Protein AF-A0A6J4PAQ4-F1 (afdb_monomer_lite)

pLDDT: mean 82.6, std 17.84, range [42.47, 98.5]

Sequence (97 aa):
MSEHADPATITVYPDGPLLVRGCFELRSADGRVIQTDRSVVALCRCGRSRLKPLCDGSHKLARFSDSASAEEVSHVLEFARPGTRRNDLDRDDINSD

InterPro domains:
  IPR018967 Iron-binding zinc finger, CDGSH type [PF09360] (15-60)
  IPR018967 Iron-binding zinc finger, CDGSH type [SM00704] (27-65)
  IPR042216 MitoNEET, CDGSH iron-sulfur domain [G3DSA:3.40.5.90] (7-76)

Foldseek 3Di:
DDPPWPDWDWDDDFLFFTKIAIDDFDADPVGDTDDDPDRIFTADPQPQDPPPRGDPPVSVVVVRGDGSDCVVCVVVVVVVPPPDDPDDPPDDPDDDD

Structure (mmCIF, N/CA/C/O backbone):
data_AF-A0A6J4PAQ4-F1
#
_entry.id   AF-A0A6J4PAQ4-F1
#
loop_
_atom_site.group_PDB
_atom_site.id
_atom_site.type_symbol
_atom_site.label_atom_id
_atom_site.label_alt_id
_atom_site.label_comp_id
_atom_site.label_asym_id
_atom_site.label_entity_id
_atom_site.label_seq_id
_atom_site.pdbx_PDB_ins_code
_atom_site.Cartn_x
_atom_site.Cartn_y
_atom_site.Cartn_z
_atom_site.occupancy
_atom_site.B_iso_or_equiv
_atom_site.auth_seq_id
_atom_site.auth_comp_id
_atom_site.auth_asym_id
_atom_site.auth_atom_id
_atom_site.pdbx_PDB_model_num
ATOM 1 N N . MET A 1 1 ? -9.220 12.304 28.534 1.00 42.47 1 MET A N 1
ATOM 2 C CA . MET A 1 1 ? -8.096 11.720 27.776 1.00 42.47 1 MET A CA 1
ATOM 3 C C . MET A 1 1 ? -8.566 11.638 26.342 1.00 42.47 1 MET A C 1
ATOM 5 O O . MET A 1 1 ? -9.485 10.882 26.076 1.00 42.47 1 MET A O 1
ATOM 9 N N . SER A 1 2 ? -8.076 12.516 25.474 1.00 52.91 2 SER A N 1
ATOM 10 C CA . SER A 1 2 ? -8.526 12.559 24.086 1.00 52.91 2 SER A CA 1
ATOM 11 C C . SER A 1 2 ? -7.967 11.348 23.341 1.00 52.91 2 SER A C 1
ATOM 13 O O . SER A 1 2 ? -6.782 11.320 23.023 1.00 52.91 2 SER A O 1
ATOM 15 N N . GLU A 1 3 ? -8.799 10.333 23.109 1.00 60.12 3 GLU A N 1
ATOM 16 C CA . GLU A 1 3 ? -8.509 9.240 22.178 1.00 60.12 3 GLU A CA 1
ATOM 17 C C . GLU A 1 3 ? -8.538 9.808 20.758 1.00 60.12 3 GLU A C 1
ATOM 19 O O . GLU A 1 3 ? -9.555 9.805 20.069 1.00 60.12 3 GLU A O 1
ATOM 24 N N . HIS A 1 4 ? -7.437 10.413 20.334 1.00 60.59 4 HIS A N 1
ATOM 25 C CA . HIS A 1 4 ? -7.251 10.785 18.940 1.00 60.59 4 HIS A CA 1
ATOM 26 C C . HIS A 1 4 ? -6.491 9.637 18.295 1.00 60.59 4 HIS A C 1
ATOM 28 O O . HIS A 1 4 ? -5.266 9.590 18.336 1.00 60.59 4 HIS A O 1
ATOM 34 N N . ALA A 1 5 ? -7.240 8.653 17.795 1.00 72.06 5 ALA A N 1
ATOM 35 C CA . ALA A 1 5 ? -6.665 7.606 16.970 1.00 72.06 5 ALA A CA 1
ATOM 36 C C . ALA A 1 5 ? -6.107 8.259 15.699 1.00 72.06 5 ALA A C 1
ATOM 38 O O . ALA A 1 5 ? -6.815 9.038 15.054 1.00 72.06 5 ALA A O 1
ATOM 39 N N . ASP A 1 6 ? -4.848 7.970 15.361 1.00 80.62 6 ASP A N 1
ATOM 40 C CA . ASP A 1 6 ? -4.215 8.529 14.168 1.00 80.62 6 ASP A CA 1
ATOM 41 C C . ASP A 1 6 ? -5.096 8.264 12.936 1.00 80.62 6 ASP A C 1
ATOM 43 O O . ASP A 1 6 ? -5.529 7.120 12.730 1.00 80.62 6 ASP A O 1
ATOM 47 N N . PRO A 1 7 ? -5.392 9.289 12.116 1.00 89.56 7 PRO A N 1
ATOM 48 C CA . PRO A 1 7 ? -6.249 9.119 10.955 1.00 89.56 7 PRO A CA 1
ATOM 49 C C . PRO A 1 7 ? -5.646 8.109 9.978 1.00 89.56 7 PRO A C 1
ATOM 51 O O . PRO A 1 7 ? -4.424 7.983 9.851 1.00 89.56 7 PRO A O 1
ATOM 54 N N . ALA A 1 8 ? -6.517 7.406 9.253 1.00 93.38 8 ALA A N 1
ATOM 55 C CA . ALA A 1 8 ? -6.079 6.502 8.204 1.00 93.38 8 ALA A CA 1
ATOM 56 C C . ALA A 1 8 ? -5.297 7.269 7.128 1.00 93.38 8 ALA A C 1
ATOM 58 O O . ALA A 1 8 ? -5.795 8.232 6.545 1.00 93.38 8 ALA A O 1
ATOM 59 N N . THR A 1 9 ? -4.089 6.806 6.824 1.00 95.19 9 THR A N 1
ATOM 60 C CA . THR A 1 9 ? -3.293 7.294 5.694 1.00 95.19 9 THR A CA 1
ATOM 61 C C . THR A 1 9 ? -3.035 6.154 4.725 1.00 95.19 9 THR A C 1
ATOM 63 O O . THR A 1 9 ? -2.810 5.017 5.139 1.00 95.19 9 THR A O 1
ATOM 66 N N . ILE A 1 10 ? -3.075 6.454 3.427 1.00 96.12 10 ILE A N 1
ATOM 67 C CA . ILE A 1 10 ? -2.751 5.509 2.358 1.00 96.12 10 ILE A CA 1
ATOM 68 C C . ILE A 1 10 ? -1.603 6.108 1.555 1.00 96.12 10 ILE A C 1
ATOM 70 O O . ILE A 1 10 ? -1.753 7.157 0.934 1.00 96.12 10 ILE A O 1
ATOM 74 N N . THR A 1 11 ? -0.447 5.452 1.573 1.00 94.88 11 THR A N 1
ATOM 75 C CA . THR A 1 11 ? 0.728 5.854 0.794 1.00 94.88 11 THR A CA 1
ATOM 76 C C . THR A 1 11 ? 0.901 4.918 -0.393 1.00 94.88 11 THR A C 1
ATOM 78 O O . THR A 1 11 ? 0.962 3.701 -0.222 1.00 94.88 11 THR A O 1
ATOM 81 N N . VAL A 1 12 ? 1.015 5.472 -1.596 1.00 95.25 12 VAL A N 1
ATOM 82 C CA . VAL A 1 12 ? 1.343 4.702 -2.800 1.00 95.25 12 VAL A CA 1
ATOM 83 C C . VAL A 1 12 ? 2.859 4.521 -2.856 1.00 95.25 12 VAL A C 1
ATOM 85 O O . VAL A 1 12 ? 3.587 5.508 -2.870 1.00 95.25 12 VAL A O 1
ATOM 88 N N . TYR A 1 13 ? 3.349 3.280 -2.838 1.00 94.69 13 TYR A N 1
ATOM 89 C CA . TYR A 1 13 ? 4.785 3.013 -2.935 1.00 94.69 13 TYR A CA 1
ATOM 90 C C . TYR A 1 13 ? 5.183 2.752 -4.396 1.00 94.69 13 TYR A C 1
ATOM 92 O O . TYR A 1 13 ? 4.532 1.905 -5.027 1.00 94.69 13 TYR A O 1
ATOM 100 N N . PRO A 1 14 ? 6.235 3.409 -4.927 1.00 94.69 14 PRO A N 1
ATOM 101 C CA . PRO A 1 14 ? 6.749 3.141 -6.270 1.00 94.69 14 PRO A CA 1
ATOM 102 C C . PRO A 1 14 ? 7.013 1.651 -6.473 1.00 94.69 14 PRO A C 1
ATOM 104 O O . PRO A 1 14 ? 7.540 0.986 -5.574 1.00 94.69 14 PRO A O 1
ATOM 107 N N . ASP A 1 15 ? 6.571 1.118 -7.614 1.00 96.38 15 ASP A N 1
ATOM 108 C CA . ASP A 1 15 ? 6.716 -0.295 -8.002 1.00 96.38 15 ASP A CA 1
ATOM 109 C C . ASP A 1 15 ? 6.188 -1.288 -6.947 1.00 96.38 15 ASP A C 1
ATOM 111 O O . ASP A 1 15 ? 6.550 -2.469 -6.893 1.00 96.38 15 ASP A O 1
ATOM 115 N N . GLY A 1 16 ? 5.298 -0.806 -6.079 1.00 96.88 16 GLY A N 1
ATOM 116 C CA . GLY A 1 16 ? 5.012 -1.432 -4.803 1.00 96.88 16 GLY A CA 1
ATOM 117 C C . GLY A 1 16 ? 3.553 -1.332 -4.357 1.00 96.88 16 GLY A C 1
ATOM 118 O O . GLY A 1 16 ? 2.658 -0.963 -5.126 1.00 96.88 16 GLY A O 1
ATOM 119 N N . PRO A 1 17 ? 3.287 -1.755 -3.110 1.00 98.12 17 PRO A N 1
ATOM 120 C CA . PRO A 1 17 ? 1.943 -1.820 -2.552 1.00 98.1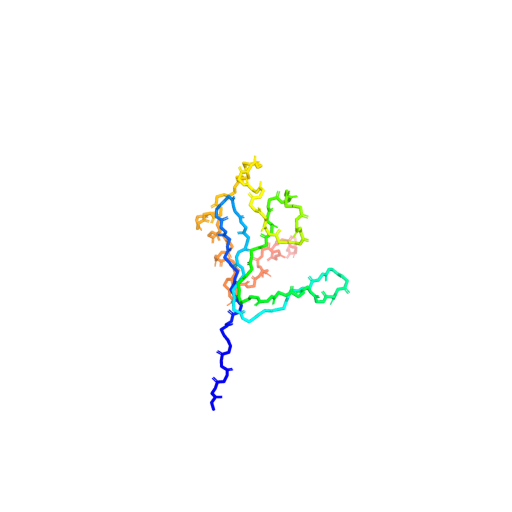2 17 PRO A CA 1
ATOM 121 C C . PRO A 1 17 ? 1.369 -0.442 -2.199 1.00 98.12 17 PRO A C 1
ATOM 123 O O . PRO A 1 17 ? 2.072 0.568 -2.191 1.00 98.12 17 PRO A O 1
ATOM 126 N N . LEU A 1 18 ? 0.088 -0.435 -1.829 1.00 97.62 18 LEU A N 1
ATOM 127 C CA . LEU A 1 18 ? -0.506 0.658 -1.060 1.00 97.62 18 LEU A CA 1
ATOM 128 C C . LEU A 1 18 ? -0.268 0.387 0.425 1.00 97.62 18 LEU A C 1
ATOM 130 O O . LEU A 1 18 ? -0.661 -0.665 0.928 1.00 97.62 18 LEU A O 1
ATOM 134 N N . LEU A 1 19 ? 0.382 1.309 1.122 1.00 97.06 19 LEU A N 1
ATOM 135 C CA . LEU A 1 19 ? 0.659 1.189 2.545 1.00 97.06 19 LEU A CA 1
ATOM 136 C C . LEU A 1 19 ? -0.400 1.952 3.334 1.00 97.06 19 LEU A C 1
ATOM 138 O O . LEU A 1 19 ? -0.436 3.179 3.292 1.00 97.06 19 LEU A O 1
ATOM 142 N N . VAL A 1 20 ? -1.255 1.219 4.039 1.00 96.69 20 VAL A N 1
ATOM 143 C CA . VAL A 1 20 ? -2.311 1.781 4.882 1.00 96.69 20 VAL A CA 1
ATOM 144 C C . VAL A 1 20 ? -1.812 1.825 6.320 1.00 96.69 20 VAL A C 1
ATOM 146 O O . VAL A 1 20 ? -1.272 0.829 6.805 1.00 96.69 20 VAL A O 1
ATOM 149 N N . ARG A 1 21 ? -1.964 2.965 6.995 1.00 94.94 21 ARG A N 1
ATOM 150 C CA . ARG A 1 21 ? -1.577 3.166 8.400 1.00 94.94 21 ARG A CA 1
ATOM 151 C C . ARG A 1 21 ? -2.675 3.879 9.179 1.00 94.94 21 ARG A C 1
ATOM 153 O O . ARG A 1 21 ? -3.424 4.644 8.582 1.00 94.94 21 ARG A O 1
ATOM 160 N N . GLY A 1 22 ? -2.694 3.701 10.497 1.00 92.25 22 GLY A N 1
ATOM 161 C CA . GLY A 1 22 ? -3.578 4.431 11.413 1.00 92.25 22 GLY A CA 1
ATOM 162 C C . GLY A 1 22 ? -4.857 3.660 11.735 1.00 92.25 22 GLY A C 1
ATOM 163 O O . GLY A 1 22 ? -4.871 2.430 11.709 1.00 92.25 22 GLY A O 1
ATOM 164 N N . CYS A 1 23 ? -5.926 4.383 12.056 1.00 91.38 23 CYS A N 1
ATOM 165 C CA . CYS A 1 23 ? -7.223 3.811 12.402 1.00 91.38 23 CYS A CA 1
ATOM 166 C C . CYS A 1 23 ? -8.052 3.529 11.142 1.00 91.38 23 CYS A C 1
ATOM 168 O O . CYS A 1 23 ? -8.618 4.447 10.547 1.00 91.38 23 CYS A O 1
ATOM 170 N N . PHE A 1 24 ? -8.115 2.265 10.720 1.00 92.69 24 PHE A N 1
ATOM 171 C CA . PHE A 1 24 ? -8.904 1.831 9.566 1.00 92.69 24 PHE A CA 1
ATOM 172 C C . PHE A 1 24 ? -9.540 0.458 9.802 1.00 92.69 24 PHE A C 1
ATOM 174 O O . PHE A 1 24 ? -9.073 -0.335 10.615 1.00 92.69 24 PHE A O 1
ATOM 181 N N . GLU A 1 25 ? -10.579 0.163 9.025 1.00 93.69 25 GLU A N 1
ATOM 182 C CA . GLU A 1 25 ? -11.166 -1.167 8.914 1.00 93.69 25 GLU A CA 1
ATOM 183 C C . GLU A 1 25 ? -11.041 -1.640 7.466 1.00 93.69 25 GLU A C 1
ATOM 185 O O . GLU A 1 25 ? -11.407 -0.927 6.529 1.00 93.69 25 GLU A O 1
ATOM 190 N N . LEU A 1 26 ? -10.511 -2.846 7.270 1.00 94.69 26 LEU A N 1
ATOM 191 C CA . LEU A 1 26 ? -10.413 -3.454 5.951 1.00 94.69 26 LEU A CA 1
ATOM 192 C C . LEU A 1 26 ? -11.628 -4.355 5.717 1.00 94.69 26 LEU A C 1
ATOM 194 O O . LEU A 1 26 ? -11.868 -5.287 6.483 1.00 94.69 26 LEU A O 1
ATOM 198 N N . ARG A 1 27 ? -12.381 -4.104 4.643 1.00 96.00 27 ARG A N 1
ATOM 199 C CA . ARG A 1 27 ? -13.558 -4.900 4.268 1.00 96.00 27 ARG A CA 1
ATOM 200 C C . ARG A 1 27 ? -13.394 -5.563 2.906 1.00 96.00 27 ARG A C 1
ATOM 202 O O . ARG A 1 27 ? -12.771 -5.004 2.005 1.00 96.00 27 ARG A O 1
ATOM 209 N N . SER A 1 28 ? -13.981 -6.743 2.747 1.00 94.38 28 SER A N 1
ATOM 210 C CA . SER A 1 28 ? -14.214 -7.368 1.443 1.00 94.38 28 SER A CA 1
ATOM 211 C C . SER A 1 28 ? -15.406 -6.729 0.721 1.00 94.38 28 SER A C 1
ATOM 213 O O . SER A 1 28 ? -16.181 -5.973 1.305 1.00 94.38 28 SER A O 1
ATOM 215 N N . ALA A 1 29 ? -15.571 -7.054 -0.564 1.00 94.50 29 ALA A N 1
ATOM 216 C CA . ALA A 1 29 ? -16.654 -6.521 -1.396 1.00 94.50 29 ALA A CA 1
ATOM 217 C C . ALA A 1 29 ? -18.066 -6.883 -0.891 1.00 94.50 29 ALA A C 1
ATOM 219 O O . ALA A 1 29 ? -19.008 -6.137 -1.132 1.00 94.50 29 ALA A O 1
ATOM 220 N N . ASP A 1 30 ? -18.216 -7.995 -0.167 1.00 96.06 30 ASP A N 1
ATOM 221 C CA . ASP A 1 30 ? -19.464 -8.407 0.492 1.00 96.06 30 ASP A CA 1
ATOM 222 C C . ASP A 1 30 ? -19.629 -7.810 1.906 1.00 96.06 30 ASP A C 1
ATOM 224 O O . ASP A 1 30 ? -20.558 -8.160 2.630 1.00 96.06 30 ASP A O 1
ATOM 228 N N . GLY A 1 31 ? -18.730 -6.909 2.314 1.00 94.75 31 GLY A N 1
ATOM 229 C CA . GLY A 1 31 ? -18.809 -6.159 3.564 1.00 94.75 31 GLY A CA 1
ATOM 230 C C . GLY A 1 31 ? -18.221 -6.856 4.792 1.00 94.75 31 GLY A C 1
ATOM 231 O O . GLY A 1 31 ? -18.252 -6.260 5.870 1.00 94.75 31 GLY A O 1
ATOM 232 N N . ARG A 1 32 ? -17.668 -8.073 4.666 1.00 96.31 32 ARG A N 1
ATOM 233 C CA . ARG A 1 32 ? -17.020 -8.767 5.794 1.00 96.31 32 ARG A CA 1
ATOM 234 C C . ARG A 1 32 ? -15.717 -8.077 6.183 1.00 96.31 32 ARG A C 1
ATOM 236 O O . ARG A 1 32 ? -14.949 -7.644 5.327 1.00 96.31 32 ARG A O 1
ATOM 243 N N . VAL A 1 33 ? -15.442 -8.031 7.484 1.00 95.69 33 VAL A N 1
ATOM 244 C CA . VAL A 1 33 ? -14.187 -7.484 8.010 1.00 95.69 33 VAL A CA 1
ATOM 245 C C . VAL A 1 33 ? -13.056 -8.484 7.793 1.00 95.69 33 VAL A C 1
ATOM 247 O O . VAL A 1 33 ? -13.125 -9.631 8.239 1.00 95.69 33 VAL A O 1
ATOM 250 N N . ILE A 1 34 ? -11.995 -8.029 7.136 1.00 94.19 34 ILE A N 1
ATOM 251 C CA . ILE A 1 34 ? -10.734 -8.752 7.012 1.00 94.19 34 ILE A CA 1
ATOM 252 C C . ILE A 1 34 ? -9.907 -8.395 8.242 1.00 94.19 34 ILE A C 1
ATOM 254 O O . ILE A 1 34 ? -9.477 -7.256 8.398 1.00 94.19 34 ILE A O 1
ATOM 258 N N . GLN A 1 35 ? -9.718 -9.368 9.131 1.00 91.62 35 GLN A N 1
ATOM 259 C CA . GLN A 1 35 ? -8.989 -9.159 10.379 1.00 91.62 35 GLN A CA 1
ATOM 260 C C . GLN A 1 35 ? -7.522 -8.824 10.090 1.00 91.62 35 GLN A C 1
ATOM 262 O O . GLN A 1 35 ? -6.818 -9.588 9.428 1.00 91.62 35 GLN A O 1
ATOM 267 N N . THR A 1 36 ? -7.070 -7.685 10.608 1.00 86.25 36 THR A N 1
ATOM 268 C CA . THR A 1 36 ? -5.674 -7.250 10.555 1.00 86.25 36 THR A CA 1
ATOM 269 C C . THR A 1 36 ? -5.226 -6.955 11.976 1.00 86.25 36 THR A C 1
ATOM 271 O O . THR A 1 36 ? -5.799 -6.107 12.651 1.00 86.25 36 THR A O 1
ATOM 274 N N . ASP A 1 37 ? -4.200 -7.655 12.437 1.00 80.44 37 ASP A N 1
ATOM 275 C CA . ASP A 1 37 ? -3.633 -7.545 13.785 1.00 80.44 37 ASP A CA 1
ATOM 276 C C . ASP A 1 37 ? -2.702 -6.331 13.954 1.00 80.44 37 ASP A C 1
ATOM 278 O O . ASP A 1 37 ? -2.132 -6.113 15.022 1.00 80.44 37 ASP A O 1
ATOM 282 N N . ARG A 1 38 ? -2.513 -5.541 12.891 1.00 80.81 38 ARG A N 1
ATOM 283 C CA . ARG A 1 38 ? -1.509 -4.478 12.804 1.00 80.81 38 ARG A CA 1
ATOM 284 C C . ARG A 1 38 ? -2.143 -3.151 12.423 1.00 80.81 38 ARG A C 1
ATOM 286 O O . ARG A 1 38 ? -2.988 -3.088 11.538 1.00 80.81 38 ARG A O 1
ATOM 293 N N . SER A 1 39 ? -1.604 -2.079 12.996 1.00 84.69 39 SER A N 1
ATOM 294 C CA . SER A 1 39 ? -1.898 -0.687 12.627 1.00 84.69 39 SER A CA 1
ATOM 295 C C . SER A 1 39 ? -1.342 -0.277 11.256 1.00 84.69 39 SER A C 1
ATOM 297 O O . SER A 1 39 ? -1.532 0.861 10.826 1.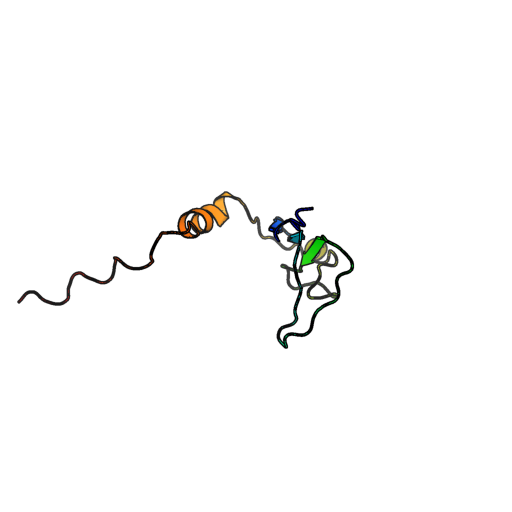00 84.69 39 SER A O 1
ATOM 299 N N . VAL A 1 40 ? -0.633 -1.186 10.575 1.00 94.12 40 VAL A N 1
ATOM 300 C CA . VAL A 1 40 ? -0.083 -0.995 9.234 1.00 94.12 40 VAL A CA 1
ATOM 301 C C . VAL A 1 40 ? -0.310 -2.246 8.397 1.00 94.12 40 VAL A C 1
ATOM 303 O O . VAL A 1 40 ? 0.092 -3.341 8.798 1.00 94.12 40 VAL A O 1
ATOM 306 N N . VAL A 1 41 ? -0.869 -2.078 7.200 1.00 96.62 41 VAL A N 1
ATOM 307 C CA . VAL A 1 41 ? -1.004 -3.154 6.208 1.00 96.62 41 VAL A CA 1
ATOM 308 C C . VAL A 1 41 ? -0.539 -2.703 4.832 1.00 96.62 41 VAL A C 1
ATOM 310 O O . VAL A 1 41 ? -0.682 -1.545 4.450 1.00 96.62 41 VAL A O 1
ATOM 313 N N . ALA A 1 42 ? 0.013 -3.641 4.069 1.00 97.75 42 ALA A N 1
ATOM 314 C CA . ALA A 1 42 ? 0.381 -3.428 2.677 1.00 97.75 42 ALA A CA 1
ATOM 315 C C . ALA A 1 42 ? -0.645 -4.124 1.779 1.00 97.75 42 ALA A C 1
ATOM 317 O O . ALA A 1 42 ? -0.756 -5.350 1.812 1.00 97.75 42 ALA A O 1
ATOM 318 N N . LEU A 1 43 ? -1.374 -3.365 0.965 1.00 97.94 43 LEU A N 1
ATOM 319 C CA . LEU A 1 43 ? -2.342 -3.892 0.005 1.00 97.94 43 LEU A CA 1
ATOM 320 C C . LEU A 1 43 ? -1.689 -4.109 -1.360 1.00 97.94 43 LEU A C 1
ATOM 322 O O . LEU A 1 43 ? -0.867 -3.317 -1.829 1.00 97.94 43 LEU A O 1
ATOM 326 N N . CYS A 1 44 ? -2.045 -5.214 -2.006 1.00 98.12 44 CYS A N 1
ATOM 327 C CA . CYS A 1 44 ? -1.530 -5.572 -3.316 1.00 98.12 44 CYS A CA 1
ATOM 328 C C . CYS A 1 44 ? -2.045 -4.596 -4.380 1.00 98.12 44 CYS A C 1
ATOM 330 O O . CYS A 1 44 ? -3.244 -4.518 -4.626 1.00 98.12 44 CYS A O 1
ATOM 332 N N . ARG A 1 45 ? -1.113 -3.921 -5.056 1.00 97.69 45 ARG A N 1
ATOM 333 C CA . ARG A 1 45 ? -1.387 -3.074 -6.226 1.00 97.69 45 ARG A CA 1
ATOM 334 C C . ARG A 1 45 ? -1.065 -3.769 -7.553 1.00 97.69 45 ARG A C 1
ATOM 336 O O . ARG A 1 45 ? -1.747 -3.563 -8.543 1.00 97.69 45 ARG A O 1
ATOM 343 N N . CYS A 1 46 ? -0.083 -4.673 -7.556 1.00 97.88 46 CYS A N 1
ATOM 344 C CA . CYS A 1 46 ? 0.412 -5.332 -8.771 1.00 97.88 46 CYS A CA 1
ATOM 345 C C . CYS A 1 46 ? -0.470 -6.473 -9.316 1.00 97.88 46 CYS A C 1
ATOM 347 O O . CYS A 1 46 ? -0.148 -7.066 -10.343 1.00 97.88 46 CYS A O 1
ATOM 349 N N . GLY A 1 47 ? -1.510 -6.893 -8.587 1.00 97.62 47 GLY A N 1
ATOM 350 C CA . GLY A 1 47 ? -2.383 -8.012 -8.970 1.00 97.62 47 GLY A CA 1
ATOM 351 C C . GLY A 1 47 ? -1.770 -9.420 -8.857 1.00 97.62 47 GLY A C 1
ATOM 352 O O . GLY A 1 47 ? -2.474 -10.411 -9.063 1.00 97.62 47 GLY A O 1
ATOM 353 N N . ARG A 1 48 ? -0.490 -9.565 -8.485 1.00 98.25 48 ARG A N 1
ATOM 354 C CA . ARG A 1 48 ? 0.216 -10.867 -8.476 1.00 98.25 48 ARG A CA 1
ATOM 355 C C . ARG A 1 48 ? 0.292 -11.576 -7.124 1.00 98.25 48 ARG A C 1
ATOM 357 O O . ARG A 1 48 ? 0.664 -12.742 -7.106 1.00 98.25 48 ARG A O 1
ATOM 364 N N . SER A 1 49 ? -0.098 -10.919 -6.029 1.00 98.19 49 SER A N 1
ATOM 365 C CA . SER A 1 49 ? -0.085 -11.536 -4.694 1.00 98.19 49 SER A CA 1
ATOM 366 C C . SER A 1 49 ? -0.936 -12.807 -4.639 1.00 98.19 49 SER A C 1
ATOM 368 O O . SER A 1 49 ? -2.014 -12.864 -5.245 1.00 98.19 49 SER A O 1
ATOM 370 N N . ARG A 1 50 ? -0.471 -13.806 -3.891 1.00 97.88 50 ARG A N 1
ATOM 371 C CA . ARG A 1 50 ? -1.224 -15.016 -3.532 1.00 97.88 50 ARG A CA 1
ATOM 372 C C . ARG A 1 50 ? -2.025 -14.844 -2.240 1.00 97.88 50 ARG A C 1
ATOM 374 O O . ARG A 1 50 ? -2.905 -15.651 -1.976 1.00 97.88 50 ARG A O 1
ATOM 381 N N . LEU A 1 51 ? -1.770 -13.778 -1.482 1.00 95.81 51 LEU A N 1
ATOM 382 C CA . LEU A 1 51 ? -2.441 -13.444 -0.220 1.00 95.81 51 LEU A CA 1
ATOM 383 C C . LEU A 1 51 ? -3.383 -12.240 -0.364 1.00 95.81 51 LEU A C 1
ATOM 385 O O . LEU A 1 51 ? -3.494 -11.420 0.544 1.00 95.81 51 LEU A O 1
ATOM 389 N N . LYS A 1 52 ? -4.033 -12.084 -1.525 1.00 96.00 52 LYS A N 1
ATOM 390 C CA . LYS A 1 52 ? -4.930 -10.944 -1.771 1.00 96.00 52 LYS A CA 1
ATOM 391 C C . LYS A 1 52 ? -5.987 -10.820 -0.658 1.00 96.00 52 LYS A C 1
ATOM 393 O O . LYS A 1 52 ? -6.523 -11.840 -0.230 1.00 96.00 52 LYS A O 1
ATOM 398 N N . PRO A 1 53 ? -6.312 -9.589 -0.225 1.00 95.81 53 PRO A N 1
ATOM 399 C CA . PRO A 1 53 ? -5.884 -8.300 -0.788 1.00 95.81 53 PRO A CA 1
ATOM 400 C C . PRO A 1 53 ? -4.490 -7.828 -0.335 1.00 95.81 53 PRO A C 1
ATOM 402 O O . PRO A 1 53 ? -4.038 -6.773 -0.774 1.00 95.81 53 PRO A O 1
ATOM 405 N N . LEU A 1 54 ? -3.787 -8.584 0.507 1.00 96.94 54 LEU A N 1
ATOM 406 C CA . LEU A 1 54 ? -2.495 -8.196 1.072 1.00 96.94 54 LEU A CA 1
ATOM 407 C C . LEU A 1 54 ? -1.346 -8.385 0.075 1.00 96.94 54 LEU A C 1
ATOM 409 O O . LEU A 1 54 ? -1.390 -9.228 -0.823 1.00 96.94 54 LEU A O 1
ATOM 413 N N . CYS A 1 55 ? -0.296 -7.587 0.227 1.00 97.88 55 CYS A N 1
ATOM 414 C CA . CYS A 1 55 ? 0.952 -7.721 -0.509 1.00 97.88 55 CYS A CA 1
ATOM 415 C C . CYS A 1 55 ? 1.853 -8.774 0.151 1.00 97.88 55 CYS A C 1
ATOM 417 O O . CYS A 1 55 ? 2.151 -8.681 1.336 1.00 97.88 55 CYS A O 1
ATOM 419 N N . ASP A 1 56 ? 2.339 -9.730 -0.638 1.00 97.81 56 ASP A N 1
ATOM 420 C CA . ASP A 1 56 ? 3.253 -10.802 -0.217 1.00 97.81 56 ASP A CA 1
ATOM 421 C C . ASP A 1 56 ? 4.666 -10.655 -0.821 1.00 97.81 56 ASP A C 1
ATOM 423 O O . ASP A 1 56 ? 5.471 -11.580 -0.794 1.00 97.81 56 ASP A O 1
ATOM 427 N N . GLY A 1 57 ? 4.967 -9.495 -1.416 1.00 97.81 57 GLY A N 1
ATOM 428 C CA . GLY A 1 57 ? 6.235 -9.240 -2.105 1.00 97.81 57 GLY A CA 1
ATOM 429 C C . GLY A 1 57 ? 6.277 -9.664 -3.578 1.00 97.81 57 GLY A C 1
ATOM 430 O O . GLY A 1 57 ? 7.238 -9.317 -4.266 1.00 97.81 57 GLY A O 1
ATOM 431 N N . SER A 1 58 ? 5.229 -10.308 -4.114 1.00 98.50 58 SER A N 1
ATOM 432 C CA . SER A 1 58 ? 5.182 -10.764 -5.519 1.00 98.50 58 SER A CA 1
ATOM 433 C C . SER A 1 58 ? 5.395 -9.655 -6.558 1.00 98.50 58 SER A C 1
ATOM 435 O O . SER A 1 58 ? 5.771 -9.951 -7.688 1.00 98.50 58 SER A O 1
ATOM 437 N N . HIS A 1 59 ? 5.197 -8.379 -6.201 1.00 98.06 59 HIS A N 1
ATOM 438 C CA . HIS A 1 59 ? 5.473 -7.235 -7.082 1.00 98.06 59 HIS A CA 1
ATOM 439 C C . HIS A 1 59 ? 6.930 -7.194 -7.569 1.00 98.06 59 HIS A C 1
ATOM 441 O O . HIS A 1 59 ? 7.162 -6.862 -8.728 1.00 98.06 59 HIS A O 1
ATOM 447 N N . LYS A 1 60 ? 7.892 -7.618 -6.737 1.00 97.38 60 LYS A N 1
ATOM 448 C CA . LYS A 1 60 ? 9.318 -7.642 -7.099 1.00 97.38 60 LYS A CA 1
ATOM 449 C C . LYS A 1 60 ? 9.598 -8.660 -8.200 1.00 97.38 60 LYS A C 1
ATOM 451 O O . LYS A 1 60 ? 10.223 -8.341 -9.205 1.00 97.38 60 LYS A O 1
ATOM 456 N N . LEU A 1 61 ? 9.093 -9.881 -8.024 1.00 97.56 61 LEU A N 1
ATOM 457 C CA . LEU A 1 61 ? 9.257 -10.967 -8.996 1.00 97.56 61 LEU A CA 1
ATOM 458 C C . LEU A 1 61 ? 8.490 -10.685 -10.290 1.00 97.56 61 LEU A C 1
ATOM 460 O O . LEU A 1 61 ? 8.967 -10.999 -11.375 1.00 97.56 61 LEU A O 1
ATOM 464 N N . ALA A 1 62 ? 7.321 -10.057 -10.172 1.00 96.81 62 ALA A N 1
ATOM 465 C CA . ALA A 1 62 ? 6.507 -9.645 -11.304 1.00 96.81 62 ALA A CA 1
ATOM 466 C C . ALA A 1 62 ? 7.063 -8.432 -12.062 1.00 96.81 62 ALA A C 1
ATOM 468 O O . ALA A 1 62 ? 6.494 -8.088 -13.095 1.00 96.81 62 ALA A O 1
ATOM 469 N N . ARG A 1 63 ? 8.122 -7.781 -11.550 1.00 96.88 63 ARG A N 1
ATOM 470 C CA . ARG A 1 63 ? 8.667 -6.522 -12.082 1.00 96.88 63 ARG A CA 1
ATOM 471 C C . ARG A 1 63 ? 7.564 -5.490 -12.312 1.00 96.88 63 ARG A C 1
ATOM 473 O O . ARG A 1 63 ? 7.489 -4.872 -13.370 1.00 96.88 63 ARG A O 1
ATOM 480 N N . PHE A 1 64 ? 6.664 -5.376 -11.336 1.00 97.62 64 PHE A N 1
ATOM 481 C CA . PHE A 1 64 ? 5.626 -4.359 -11.381 1.00 97.62 64 PHE A CA 1
ATOM 482 C C . PHE A 1 64 ? 6.294 -2.989 -11.494 1.00 97.62 64 PHE A C 1
ATOM 484 O O . PHE A 1 64 ? 7.216 -2.713 -10.735 1.00 97.62 64 PHE A O 1
ATOM 491 N N . SER A 1 65 ? 5.852 -2.190 -12.461 1.00 96.06 65 SER A N 1
ATOM 492 C CA . SER A 1 65 ? 6.394 -0.865 -12.722 1.00 96.06 65 SER A CA 1
ATOM 493 C C . SER A 1 65 ? 5.256 0.138 -12.723 1.00 96.06 65 SER A C 1
ATOM 495 O O . SER A 1 65 ? 4.323 0.019 -13.517 1.00 96.06 65 SER A O 1
ATOM 497 N N . ASP A 1 66 ? 5.317 1.062 -11.777 1.00 94.31 66 ASP A N 1
ATOM 498 C CA . ASP A 1 66 ? 4.369 2.153 -11.590 1.00 94.31 66 ASP A CA 1
ATOM 499 C C . ASP A 1 66 ? 5.049 3.161 -10.659 1.00 94.31 66 ASP A C 1
ATOM 501 O O . ASP A 1 66 ? 5.208 2.901 -9.456 1.00 94.31 66 ASP A O 1
ATOM 505 N N . SER A 1 67 ? 5.514 4.271 -11.245 1.00 87.19 67 SER A N 1
ATOM 506 C CA . SER A 1 67 ? 6.447 5.177 -10.577 1.00 87.19 67 SER A CA 1
ATOM 507 C C . SER A 1 67 ? 5.814 5.868 -9.373 1.00 87.19 67 SER A C 1
ATOM 509 O O . SER A 1 67 ? 6.524 6.172 -8.414 1.00 87.19 67 SER A O 1
ATOM 511 N N . ALA A 1 68 ? 4.485 6.043 -9.383 1.00 83.19 68 ALA A N 1
ATOM 512 C CA . ALA A 1 68 ? 3.733 6.724 -8.335 1.00 83.19 68 ALA A CA 1
ATOM 513 C C . ALA A 1 68 ? 4.390 8.056 -7.929 1.00 83.19 68 ALA A C 1
ATOM 515 O O . ALA A 1 68 ? 4.383 8.432 -6.752 1.00 83.19 68 ALA A O 1
ATOM 516 N N . SER A 1 69 ? 5.021 8.728 -8.896 1.00 80.56 69 SER A N 1
ATOM 517 C CA . SER A 1 69 ? 5.814 9.926 -8.647 1.00 80.56 69 SER A CA 1
ATOM 518 C C . SER A 1 69 ? 4.914 11.096 -8.266 1.00 80.56 69 SER A C 1
ATOM 520 O O . SER A 1 69 ? 3.734 11.150 -8.629 1.00 80.56 69 SER A O 1
ATOM 522 N N . ALA A 1 70 ? 5.467 12.049 -7.513 1.00 74.06 70 ALA A N 1
ATOM 523 C CA . ALA A 1 70 ? 4.735 13.251 -7.124 1.00 74.06 70 ALA A CA 1
ATOM 524 C C . ALA A 1 70 ? 4.277 14.040 -8.364 1.00 74.06 70 ALA A C 1
ATOM 526 O O . ALA A 1 70 ? 3.178 14.595 -8.386 1.00 74.06 70 ALA A O 1
ATOM 527 N N . GLU A 1 71 ? 5.094 14.034 -9.415 1.00 79.75 71 GLU A N 1
ATOM 528 C CA . GLU A 1 71 ? 4.811 14.628 -10.715 1.00 79.75 71 GLU A CA 1
ATOM 529 C C . GLU A 1 71 ? 3.598 13.966 -11.387 1.00 79.75 71 GLU A C 1
ATOM 531 O O . GLU A 1 71 ? 2.685 14.664 -11.823 1.00 79.75 71 GLU A O 1
ATOM 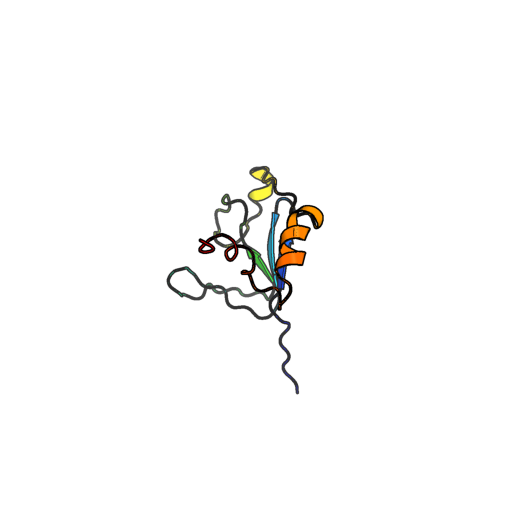536 N N . GLU A 1 72 ? 3.522 12.631 -11.402 1.00 77.06 72 GLU A N 1
ATOM 537 C CA . GLU A 1 72 ? 2.384 11.898 -11.980 1.00 77.06 72 GLU A CA 1
ATOM 538 C C . GLU A 1 72 ? 1.068 12.175 -11.246 1.00 77.06 72 GLU A C 1
ATOM 540 O O . GLU A 1 72 ? 0.011 12.285 -11.872 1.00 77.06 72 GLU A O 1
ATOM 545 N N . VAL A 1 73 ? 1.115 12.325 -9.920 1.00 75.62 73 VAL A N 1
ATOM 546 C CA . VAL A 1 73 ? -0.086 12.607 -9.118 1.00 75.62 73 VAL A CA 1
ATOM 547 C C . VAL A 1 73 ? -0.377 14.100 -8.968 1.00 75.62 73 VAL A C 1
ATOM 549 O O . VAL A 1 73 ? -1.385 14.452 -8.359 1.00 75.62 73 VAL A O 1
ATOM 552 N N . SER A 1 74 ? 0.441 14.988 -9.545 1.00 77.75 74 SER A N 1
ATOM 553 C CA . SER A 1 74 ? 0.282 16.445 -9.410 1.00 77.75 74 SER A CA 1
ATOM 554 C C . SER A 1 74 ? -1.069 16.928 -9.930 1.00 77.75 74 SER A C 1
ATOM 556 O O . SER A 1 74 ? -1.728 17.728 -9.269 1.00 77.75 74 SER A O 1
ATOM 558 N N . HIS A 1 75 ? -1.535 16.354 -11.042 1.00 76.12 75 HIS A N 1
ATOM 559 C CA . HIS A 1 75 ? -2.879 16.588 -11.567 1.00 76.12 75 HIS A CA 1
ATOM 560 C C . HIS A 1 75 ? -3.943 16.250 -10.507 1.00 76.12 75 HIS A C 1
ATOM 562 O O . HIS A 1 75 ? -4.789 17.067 -10.161 1.00 76.12 75 HIS A O 1
ATOM 568 N N . VAL A 1 76 ? -3.853 15.074 -9.881 1.00 73.06 76 VAL A N 1
ATOM 569 C CA . VAL A 1 76 ? -4.797 14.664 -8.830 1.00 73.06 76 VAL A CA 1
ATOM 570 C C . VAL A 1 76 ? -4.708 15.576 -7.602 1.00 73.06 76 VAL A C 1
ATOM 572 O O . VAL A 1 76 ? -5.742 15.901 -7.034 1.00 73.06 76 VAL A O 1
ATOM 575 N N . LEU A 1 77 ? -3.519 16.031 -7.202 1.00 69.88 77 LEU A N 1
ATOM 576 C CA . LEU A 1 77 ? -3.337 16.938 -6.060 1.00 69.88 77 LEU A CA 1
ATOM 577 C C . LEU A 1 77 ? -3.896 18.346 -6.314 1.00 69.88 77 LEU A C 1
ATOM 579 O O . LEU A 1 77 ? -4.382 18.991 -5.383 1.00 69.88 77 LEU A O 1
ATOM 583 N N . GLU A 1 78 ? -3.858 18.817 -7.558 1.00 64.19 78 GLU A N 1
ATOM 584 C CA . GLU A 1 78 ? -4.475 20.081 -7.961 1.00 64.19 78 GLU A CA 1
ATOM 585 C C . GLU A 1 78 ? -6.009 19.986 -7.946 1.00 64.19 78 GLU A C 1
ATOM 587 O O . GLU A 1 78 ? -6.683 20.871 -7.410 1.00 64.19 78 GLU A O 1
ATOM 592 N N . PHE A 1 79 ? -6.564 18.870 -8.433 1.00 58.78 79 PHE A N 1
ATOM 593 C CA . PHE A 1 79 ? -8.013 18.645 -8.521 1.00 58.78 79 PHE A CA 1
ATOM 594 C C . PHE A 1 79 ? -8.665 18.084 -7.247 1.00 58.78 79 PHE A C 1
ATOM 596 O O . PHE A 1 79 ? -9.876 18.218 -7.078 1.00 58.78 79 PHE A O 1
ATOM 603 N N . ALA A 1 80 ? -7.901 17.483 -6.332 1.00 60.12 80 ALA A N 1
ATOM 604 C CA . ALA A 1 80 ? -8.393 16.969 -5.049 1.00 60.12 80 ALA A CA 1
ATOM 605 C C . ALA A 1 80 ? -8.475 18.046 -3.955 1.00 60.12 80 ALA A C 1
ATOM 607 O O . ALA A 1 80 ? -8.805 17.732 -2.808 1.00 60.12 80 ALA A O 1
ATOM 608 N N . ARG A 1 81 ? -8.197 19.317 -4.283 1.00 54.62 81 ARG A N 1
ATOM 609 C CA . ARG A 1 81 ? -8.436 20.426 -3.359 1.00 54.62 81 ARG A CA 1
ATOM 610 C C . ARG A 1 81 ? -9.929 20.467 -3.003 1.00 54.62 81 ARG A C 1
ATOM 612 O O . ARG A 1 81 ? -10.763 20.561 -3.905 1.00 54.62 81 ARG A O 1
ATOM 619 N N . PRO A 1 82 ? -10.302 20.420 -1.714 1.00 47.81 82 PRO A N 1
ATOM 620 C CA . PRO A 1 82 ? -11.689 20.608 -1.316 1.00 47.81 82 PRO A CA 1
ATOM 621 C C . PRO A 1 82 ? -12.135 22.022 -1.723 1.00 47.81 82 PRO A C 1
ATOM 623 O O . PRO A 1 82 ? -11.762 22.998 -1.080 1.00 47.81 82 PRO A O 1
ATOM 626 N N . GLY A 1 83 ? -12.889 22.142 -2.824 1.00 54.28 83 GLY A N 1
ATOM 627 C CA . GLY A 1 83 ? -13.464 23.417 -3.273 1.00 54.28 83 GLY A CA 1
ATOM 628 C C . GLY A 1 83 ? -13.584 23.635 -4.785 1.00 54.28 83 GLY A C 1
ATOM 629 O O . GLY A 1 83 ? -14.381 24.478 -5.193 1.00 54.28 83 GLY A O 1
ATOM 630 N N . THR A 1 84 ? -12.873 22.895 -5.638 1.00 53.78 84 THR A N 1
ATOM 631 C CA . THR A 1 84 ? -12.985 23.055 -7.100 1.00 53.78 84 THR A CA 1
ATOM 632 C C . THR A 1 84 ? -14.203 22.291 -7.618 1.00 53.78 84 THR A C 1
ATOM 634 O O . THR A 1 84 ? -14.167 21.078 -7.832 1.00 53.78 84 THR A O 1
ATOM 637 N N . ARG A 1 85 ? -15.334 22.989 -7.788 1.00 53.38 85 ARG A N 1
ATOM 638 C CA . ARG A 1 85 ? -16.502 22.421 -8.470 1.00 53.38 85 ARG A CA 1
ATOM 639 C C . ARG A 1 85 ? -16.121 22.117 -9.921 1.00 53.38 85 ARG A C 1
ATOM 641 O O . ARG A 1 85 ? -15.750 23.013 -10.669 1.00 53.38 85 ARG A O 1
ATOM 648 N N . ARG A 1 86 ? -16.256 20.851 -10.320 1.00 55.06 86 ARG A N 1
ATOM 649 C CA . ARG A 1 86 ? -16.470 20.484 -11.724 1.00 55.06 86 ARG A CA 1
ATOM 650 C C . ARG A 1 86 ? -17.811 21.088 -12.135 1.00 55.06 86 ARG A C 1
ATOM 652 O O . ARG A 1 86 ? -18.825 20.601 -11.647 1.00 55.06 86 ARG A O 1
ATOM 659 N N . ASN A 1 87 ? -17.787 22.184 -12.890 1.00 51.47 87 ASN A N 1
ATOM 660 C CA . ASN A 1 87 ? -18.770 22.590 -13.906 1.00 51.47 87 ASN A CA 1
ATOM 661 C C . ASN A 1 87 ? -18.657 24.099 -14.132 1.00 51.47 87 ASN A C 1
ATOM 663 O O . ASN A 1 87 ? -19.250 24.830 -13.358 1.00 51.47 87 ASN A O 1
ATOM 667 N N . ASP A 1 88 ? -17.942 24.522 -15.178 1.00 50.53 88 ASP A N 1
ATOM 668 C CA . ASP A 1 88 ? -18.100 25.832 -15.843 1.00 50.53 88 ASP A CA 1
ATOM 669 C C . ASP A 1 88 ? -17.533 25.771 -17.287 1.00 50.53 88 ASP A C 1
ATOM 671 O O . ASP A 1 88 ? -16.882 26.699 -17.752 1.00 50.53 88 ASP A O 1
ATOM 675 N N . LEU A 1 89 ? -17.721 24.651 -18.006 1.00 52.94 89 LEU A N 1
ATOM 676 C CA . LE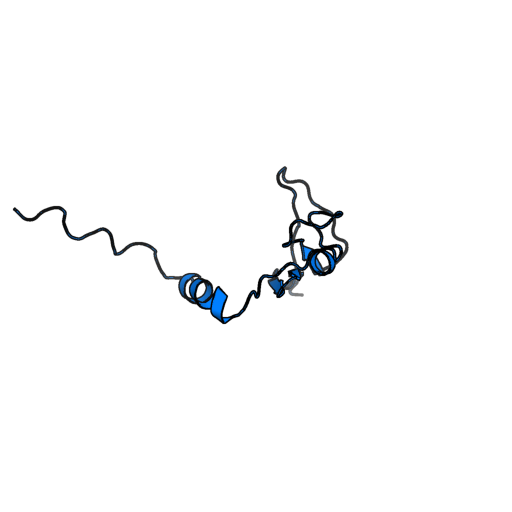U A 1 89 ? -17.327 24.548 -19.427 1.00 52.94 89 LEU A CA 1
ATOM 677 C C . LEU A 1 89 ? -18.431 24.056 -20.381 1.00 52.94 89 LEU A C 1
ATOM 679 O O . LEU A 1 89 ? -18.161 23.919 -21.562 1.00 52.94 89 LEU A O 1
ATOM 683 N N . ASP A 1 90 ? -19.675 23.884 -19.922 1.00 50.28 90 ASP A N 1
ATOM 684 C CA . ASP A 1 90 ? -20.802 23.500 -20.797 1.00 50.28 90 ASP A CA 1
ATOM 685 C C . ASP A 1 90 ? -21.966 24.502 -20.723 1.00 50.28 90 ASP A C 1
ATOM 687 O O . ASP A 1 90 ? -23.133 24.127 -20.583 1.00 50.28 90 ASP A O 1
ATOM 691 N N . ARG A 1 91 ? -21.662 25.801 -20.763 1.00 54.00 91 ARG A N 1
ATOM 692 C CA . ARG A 1 91 ? -22.665 26.860 -20.938 1.00 54.00 91 ARG A CA 1
ATOM 693 C C . ARG A 1 91 ? -22.054 28.045 -21.665 1.00 54.00 91 ARG A C 1
ATOM 695 O O . ARG A 1 91 ? -21.783 29.045 -21.031 1.00 54.00 91 ARG A O 1
ATOM 702 N N . ASP A 1 92 ? -21.850 27.895 -22.961 1.00 52.69 92 ASP A N 1
ATOM 703 C CA . ASP A 1 92 ? -22.004 28.948 -23.964 1.00 52.69 92 ASP A CA 1
ATOM 704 C C . ASP A 1 92 ? -22.219 28.215 -25.303 1.00 52.69 92 ASP A C 1
ATOM 706 O O . ASP A 1 92 ? -21.636 27.157 -25.517 1.00 52.69 92 ASP A O 1
ATOM 710 N N . ASP A 1 93 ? -23.122 28.718 -26.145 1.00 55.94 93 ASP A N 1
ATOM 711 C CA . ASP A 1 93 ? -23.565 28.172 -27.448 1.00 55.94 93 ASP A CA 1
ATOM 712 C C . ASP A 1 93 ? -24.822 27.277 -27.484 1.00 55.94 93 ASP A C 1
ATOM 714 O O . ASP A 1 93 ? -24.994 26.463 -28.389 1.00 55.94 93 ASP A O 1
ATOM 718 N N . ILE A 1 94 ? -25.794 27.503 -26.592 1.00 62.38 94 ILE A N 1
ATOM 719 C CA . ILE A 1 94 ? -27.212 27.338 -26.967 1.00 62.38 94 ILE A CA 1
ATOM 720 C C . ILE A 1 94 ? -27.946 28.660 -26.703 1.00 62.38 94 ILE A C 1
ATOM 722 O O . ILE A 1 94 ? -28.130 29.073 -25.560 1.00 62.38 94 ILE A O 1
ATOM 726 N N . ASN A 1 95 ? -28.381 29.266 -27.812 1.00 45.66 95 ASN A N 1
ATOM 727 C CA . ASN A 1 95 ? -29.237 30.444 -27.991 1.00 45.66 95 ASN A CA 1
ATOM 728 C C . ASN A 1 95 ? -28.571 31.827 -27.999 1.00 45.66 95 ASN A C 1
ATOM 730 O O . ASN A 1 95 ? -28.495 32.518 -26.986 1.00 45.66 95 ASN A O 1
ATOM 734 N N . SER A 1 96 ? -28.283 32.303 -29.209 1.00 55.22 96 SER A N 1
ATOM 735 C CA . SER A 1 96 ? -28.704 33.633 -29.659 1.00 55.22 96 SER A CA 1
ATOM 736 C C . SER A 1 96 ? -28.970 33.559 -31.168 1.00 55.22 96 SER A C 1
ATOM 738 O O . SER A 1 96 ? -28.103 33.098 -31.901 1.00 55.22 96 SER A O 1
ATOM 740 N N . ASP A 1 97 ? -30.212 33.903 -31.522 1.00 50.47 97 ASP A N 1
ATOM 741 C CA . ASP A 1 97 ? -30.883 34.058 -32.832 1.00 50.47 97 ASP A CA 1
ATOM 742 C C . ASP A 1 97 ? -30.109 33.848 -34.150 1.00 50.47 97 ASP A C 1
ATOM 744 O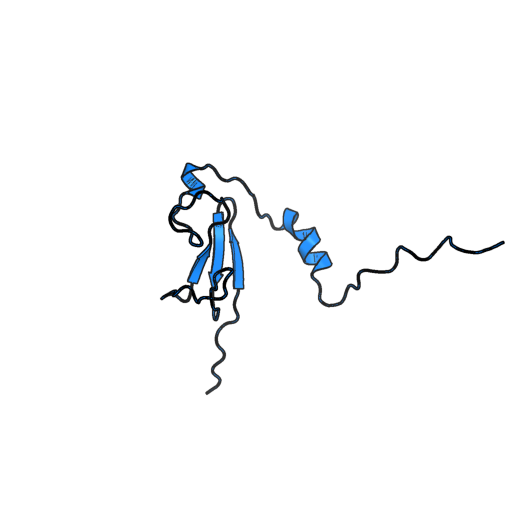 O . ASP A 1 97 ? -29.084 34.527 -34.387 1.00 50.47 97 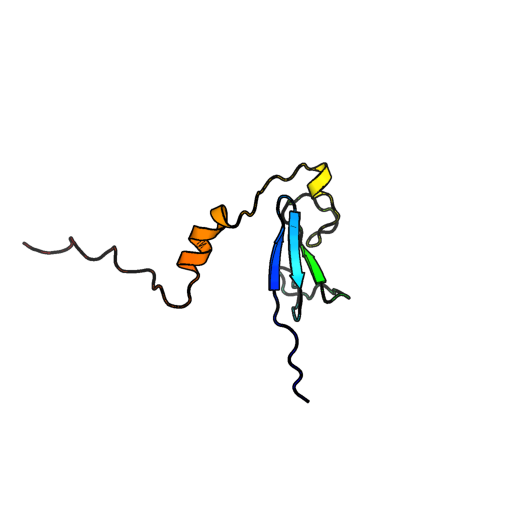ASP A O 1
#

Radius of gyration: 19.67 Å; chains: 1; bounding box: 40×49×61 Å

Organism: NCBI:txid257457

Secondary structure (DSSP, 8-state):
----PPBPEEEEPTTS-EEEESB---B-TTS-B----SSEEEE-SSS--SSTTB--SHHHHTT------HHHHHHHHHHTSTT--S-SSS-SSS---